Protein AF-A0A2V9GZA8-F1 (afdb_monomer_lite)

Foldseek 3Di:
DPDPPLVLVVLLVCPPAADEAEQDADPVRHGDPLVVVCVSNVSSCVSNVVSVRNVSYYYDYDDPPPPPDPPPDD

pLDDT: mean 74.37, std 15.86, range [36.25, 93.31]

Radius of gyration: 16.73 Å; chains: 1; bounding box: 31×50×36 Å

Sequence (74 aa):
MLKSYDLQDLLAALAPRDVWIVSSTDPLRHELPASEVKKEYRRALEAFSQEGAAQAIRIRDRRPVRTSLPSTAN

Secondary structure (DSSP, 8-state):
--S---HHHHHHTTTTS-EEEE--B-TTSPBPPHHHHHHHTHHHHHHHHHTT-GGGEEEEPPPP----------

Structure (mmCIF, N/CA/C/O backbone):
data_AF-A0A2V9GZA8-F1
#
_entry.id   AF-A0A2V9GZA8-F1
#
loop_
_atom_site.group_PDB
_atom_site.id
_atom_site.type_symbol
_atom_site.label_atom_id
_atom_site.label_alt_id
_atom_site.label_comp_id
_atom_site.label_asym_id
_atom_site.label_entity_id
_atom_site.label_seq_id
_atom_site.pdbx_PDB_ins_code
_atom_site.Cartn_x
_atom_site.Cartn_y
_atom_site.Cartn_z
_atom_site.occupancy
_atom_site.B_iso_or_equiv
_atom_site.auth_seq_id
_atom_site.auth_comp_id
_atom_site.auth_asym_id
_atom_site.auth_atom_id
_atom_site.pdbx_PDB_model_num
ATOM 1 N N . MET A 1 1 ? -10.565 12.399 -22.746 1.00 36.25 1 MET A N 1
ATOM 2 C CA . MET A 1 1 ? -9.132 12.283 -22.401 1.00 36.25 1 MET A CA 1
ATOM 3 C C . MET A 1 1 ? -9.051 11.381 -21.178 1.00 36.25 1 MET A C 1
ATOM 5 O O . MET A 1 1 ? -9.362 11.824 -20.088 1.00 36.25 1 MET A O 1
ATOM 9 N N . LEU A 1 2 ? -8.806 10.089 -21.399 1.00 41.81 2 LEU A N 1
ATOM 10 C CA . LEU A 1 2 ? -8.986 9.007 -20.421 1.00 41.81 2 LEU A CA 1
ATOM 11 C C . LEU A 1 2 ? -7.695 8.167 -20.385 1.00 41.81 2 LEU A C 1
ATOM 13 O O . LEU A 1 2 ? -7.696 6.999 -20.751 1.00 41.81 2 LEU A O 1
ATOM 17 N N . LYS A 1 3 ? -6.546 8.813 -20.138 1.00 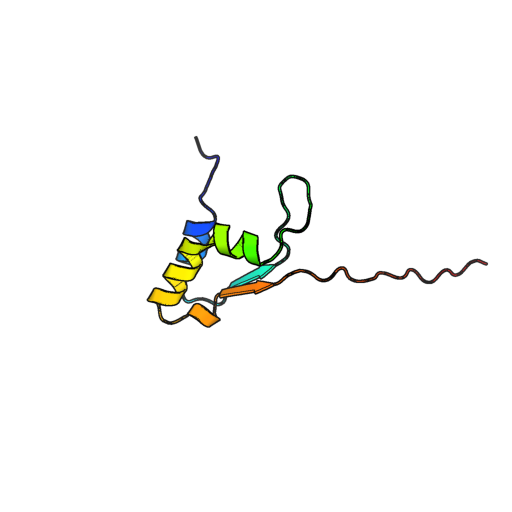39.66 3 LYS A N 1
ATOM 18 C CA . LYS A 1 3 ? -5.215 8.185 -20.299 1.00 39.66 3 LYS A CA 1
ATOM 19 C C . LYS A 1 3 ? -4.486 7.889 -18.990 1.00 39.66 3 LYS A C 1
ATOM 21 O O . LYS A 1 3 ? -3.435 7.266 -19.012 1.00 39.66 3 LYS A O 1
ATOM 26 N N . SER A 1 4 ? -5.065 8.280 -17.870 1.00 50.31 4 SER A N 1
ATOM 27 C CA . SER A 1 4 ? -4.484 8.088 -16.549 1.00 50.31 4 SER A CA 1
ATOM 28 C C . SER A 1 4 ? -5.640 8.024 -15.565 1.00 50.31 4 SER A C 1
ATOM 30 O O . SER A 1 4 ? -5.958 8.994 -14.889 1.00 50.31 4 SER A O 1
ATOM 32 N N . TYR A 1 5 ? -6.335 6.885 -15.541 1.00 53.69 5 TYR A N 1
ATOM 33 C CA . TYR A 1 5 ? -6.984 6.503 -14.294 1.00 53.69 5 TYR A CA 1
ATOM 34 C C . TYR A 1 5 ? -5.847 6.359 -13.292 1.00 53.69 5 TYR A C 1
ATOM 36 O O . TYR A 1 5 ? -4.979 5.508 -13.484 1.00 53.69 5 TYR A O 1
ATOM 44 N N . ASP A 1 6 ? -5.785 7.280 -12.334 1.00 70.94 6 ASP A N 1
ATOM 45 C CA . ASP A 1 6 ? -4.731 7.304 -11.334 1.00 70.94 6 ASP A CA 1
ATOM 46 C C . ASP A 1 6 ? -4.861 6.015 -10.522 1.00 70.94 6 ASP A C 1
ATOM 48 O O . ASP A 1 6 ? -5.789 5.828 -9.733 1.00 70.94 6 ASP A O 1
ATOM 52 N N . LEU A 1 7 ? -3.984 5.056 -10.814 1.00 76.00 7 LEU A N 1
ATOM 53 C CA . LEU A 1 7 ? -4.003 3.721 -10.225 1.00 76.00 7 LEU A CA 1
ATOM 54 C C . LEU A 1 7 ? -3.925 3.799 -8.689 1.00 76.00 7 LEU A C 1
ATOM 56 O O . LEU A 1 7 ? -4.389 2.895 -7.996 1.00 76.00 7 LEU A O 1
ATOM 60 N N . GLN A 1 8 ? -3.415 4.916 -8.160 1.00 79.81 8 GLN A N 1
ATOM 61 C CA . GLN A 1 8 ? -3.411 5.250 -6.741 1.00 79.81 8 GLN A CA 1
ATOM 62 C C . GLN A 1 8 ? -4.821 5.423 -6.170 1.00 79.81 8 GLN A C 1
ATOM 64 O O . GLN A 1 8 ? -5.109 4.855 -5.119 1.00 79.81 8 GLN A O 1
ATOM 69 N N . ASP A 1 9 ? -5.704 6.152 -6.854 1.00 82.81 9 ASP A N 1
ATOM 70 C CA . ASP A 1 9 ? -7.068 6.411 -6.378 1.00 82.81 9 ASP A CA 1
ATOM 71 C C . ASP A 1 9 ? -7.919 5.137 -6.433 1.00 82.81 9 ASP A C 1
ATOM 73 O O . ASP A 1 9 ? -8.718 4.870 -5.533 1.00 82.81 9 ASP A O 1
ATOM 77 N N . LEU A 1 10 ? -7.691 4.290 -7.446 1.00 83.56 10 LEU A N 1
ATOM 78 C CA . LEU A 1 10 ? -8.307 2.965 -7.506 1.00 83.56 10 LEU A CA 1
ATOM 79 C C . LEU A 1 10 ? -7.881 2.101 -6.315 1.00 83.56 10 LEU A C 1
ATOM 81 O O . LEU A 1 10 ? -8.728 1.475 -5.684 1.00 83.56 10 LEU A O 1
ATOM 85 N N . LEU A 1 11 ? -6.583 2.062 -6.001 1.00 86.31 11 LEU A N 1
ATOM 86 C CA . LEU A 1 11 ? -6.081 1.311 -4.851 1.00 86.31 11 LEU A CA 1
ATOM 87 C C . LEU A 1 11 ? -6.593 1.890 -3.531 1.00 86.31 11 LEU A C 1
ATOM 89 O O . LEU A 1 11 ? -6.981 1.122 -2.658 1.00 86.31 11 LEU A O 1
ATOM 93 N N . ALA A 1 12 ? -6.660 3.215 -3.392 1.00 86.50 12 ALA A N 1
ATOM 94 C CA . ALA A 1 12 ? -7.211 3.868 -2.207 1.00 86.50 12 ALA A CA 1
ATOM 95 C C . ALA A 1 12 ? -8.678 3.473 -1.966 1.00 86.50 12 ALA A C 1
ATOM 97 O O . ALA A 1 12 ? -9.047 3.148 -0.841 1.00 86.50 12 ALA A O 1
ATOM 98 N N . ALA A 1 13 ? -9.492 3.384 -3.025 1.00 89.00 13 ALA A N 1
ATOM 99 C CA . ALA A 1 13 ? -10.884 2.930 -2.945 1.00 89.00 13 ALA A CA 1
ATOM 100 C C . ALA A 1 13 ? -11.045 1.448 -2.533 1.00 89.00 13 ALA A C 1
ATOM 102 O O . ALA A 1 13 ? -12.158 0.974 -2.271 1.00 89.00 13 ALA A O 1
ATOM 103 N N . LEU A 1 14 ? -9.953 0.679 -2.493 1.00 89.75 14 LEU A N 1
ATOM 104 C CA . LEU A 1 14 ? -9.972 -0.680 -1.964 1.00 89.75 14 LEU A CA 1
ATOM 105 C C . LEU A 1 14 ? -9.845 -0.719 -0.444 1.00 89.75 14 LEU A C 1
ATOM 107 O O . LEU A 1 14 ? -10.257 -1.727 0.128 1.00 89.75 14 LEU A O 1
ATOM 111 N N . ALA A 1 15 ? -9.359 0.339 0.209 1.00 88.94 15 ALA A N 1
ATOM 112 C CA . ALA A 1 15 ? -9.271 0.380 1.663 1.00 88.94 15 ALA A CA 1
ATOM 113 C C . ALA A 1 15 ? -10.650 0.110 2.313 1.00 88.94 15 ALA A C 1
ATOM 115 O O . ALA A 1 15 ? -11.673 0.561 1.790 1.00 88.94 15 ALA A O 1
ATOM 116 N N . PRO A 1 16 ? -10.717 -0.655 3.421 1.00 90.25 16 PRO A N 1
ATOM 117 C CA . PRO A 1 16 ? -9.623 -1.338 4.124 1.00 90.25 16 PRO A CA 1
ATOM 118 C C . PRO A 1 16 ? -9.399 -2.803 3.675 1.00 90.25 16 PRO A C 1
ATOM 120 O O . PRO A 1 16 ? -8.825 -3.594 4.421 1.00 90.25 16 PRO A O 1
ATOM 123 N N . ARG A 1 17 ? -9.890 -3.216 2.498 1.00 91.56 17 ARG A N 1
ATOM 124 C CA . ARG A 1 17 ? -9.816 -4.615 2.027 1.00 91.56 17 ARG A CA 1
ATOM 125 C C . ARG A 1 17 ? -8.368 -5.049 1.774 1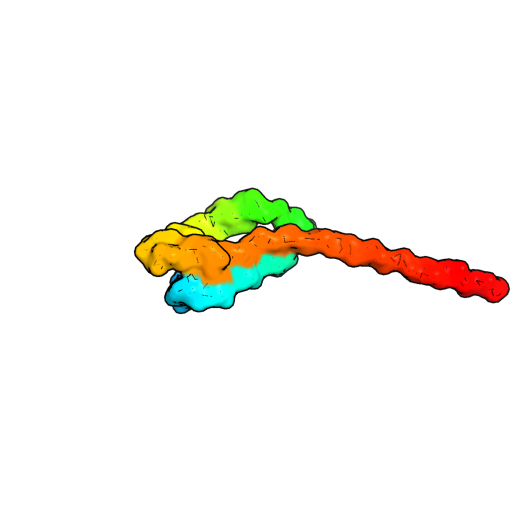.00 91.56 17 ARG A C 1
ATOM 127 O O . ARG A 1 17 ? -7.551 -4.245 1.343 1.00 91.56 17 ARG A O 1
ATOM 134 N N . ASP A 1 18 ? -8.069 -6.334 1.971 1.00 90.12 18 ASP A N 1
ATOM 135 C CA . ASP A 1 18 ? -6.736 -6.893 1.710 1.00 90.12 18 ASP A CA 1
ATOM 136 C C . ASP A 1 18 ? -6.338 -6.789 0.224 1.00 90.12 18 ASP A C 1
ATOM 138 O O . ASP A 1 18 ? -7.045 -7.274 -0.662 1.00 90.12 18 ASP A O 1
ATOM 142 N N . VAL A 1 19 ? -5.167 -6.201 -0.049 1.00 89.06 19 VAL A N 1
ATOM 143 C CA . VAL A 1 19 ? -4.627 -5.960 -1.397 1.00 89.06 19 VAL A CA 1
ATOM 144 C C . VAL A 1 19 ? -3.146 -6.320 -1.476 1.00 89.06 19 VAL A C 1
ATOM 146 O O . VAL A 1 19 ? -2.334 -5.967 -0.618 1.00 89.06 19 VAL A O 1
ATOM 149 N N . TRP A 1 20 ? -2.777 -7.022 -2.549 1.00 86.00 20 TRP A N 1
ATOM 150 C CA . TRP A 1 20 ? -1.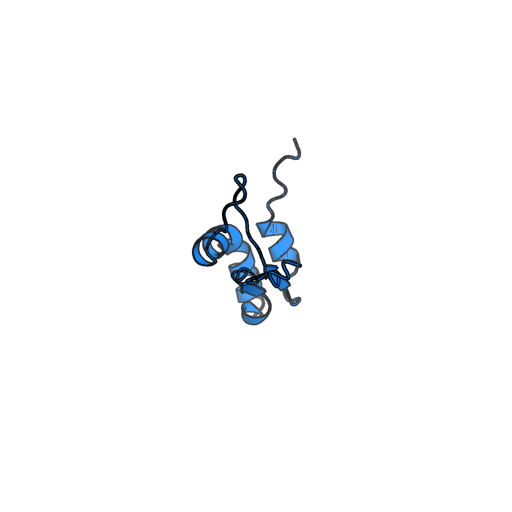401 -7.418 -2.837 1.00 86.00 20 TRP A CA 1
ATOM 151 C C . TRP A 1 20 ? -0.959 -6.813 -4.169 1.00 86.00 20 TRP A C 1
ATOM 153 O O . TRP A 1 20 ? -1.522 -7.124 -5.216 1.00 86.00 20 TRP A O 1
ATOM 163 N N . ILE A 1 21 ? 0.077 -5.980 -4.127 1.00 82.94 21 ILE A N 1
ATOM 164 C CA . ILE A 1 21 ? 0.754 -5.437 -5.304 1.00 82.94 21 ILE A CA 1
ATOM 165 C C . ILE A 1 21 ? 1.972 -6.323 -5.564 1.00 82.94 21 ILE A C 1
ATOM 167 O O . ILE A 1 21 ? 2.918 -6.366 -4.769 1.00 82.94 21 ILE A O 1
ATOM 171 N N . VAL A 1 22 ? 1.920 -7.070 -6.664 1.00 78.31 22 VAL A N 1
ATOM 172 C CA . VAL A 1 22 ? 2.965 -8.003 -7.097 1.00 78.31 22 VAL A CA 1
ATOM 173 C C . VAL A 1 22 ? 3.412 -7.653 -8.510 1.00 78.31 22 VAL A C 1
ATOM 175 O O . VAL A 1 22 ? 2.588 -7.308 -9.349 1.00 78.31 22 VAL A O 1
ATOM 178 N N . SER A 1 23 ? 4.702 -7.835 -8.801 1.00 62.62 23 SER A N 1
ATOM 179 C CA . SER A 1 23 ? 5.259 -7.708 -10.162 1.00 62.62 23 SER A CA 1
ATOM 180 C C . SER A 1 23 ? 5.051 -6.333 -10.811 1.00 62.62 23 SER A C 1
ATOM 182 O O . SER A 1 23 ? 4.594 -6.249 -11.949 1.00 62.62 23 SER A O 1
ATOM 184 N N . SER A 1 24 ? 5.386 -5.247 -10.115 1.00 63.28 24 SER A N 1
ATOM 185 C CA . SER A 1 24 ? 5.449 -3.941 -10.771 1.00 63.28 24 SER A CA 1
ATOM 186 C C . SER A 1 24 ? 6.599 -3.949 -11.773 1.00 63.28 24 SER A C 1
ATOM 188 O O . SER A 1 24 ? 7.761 -4.083 -11.395 1.00 63.28 24 SER A O 1
ATOM 190 N N . THR A 1 25 ? 6.268 -3.848 -13.053 1.00 61.31 25 THR A N 1
ATOM 191 C CA . THR A 1 25 ? 7.247 -3.655 -14.118 1.00 61.31 25 THR A 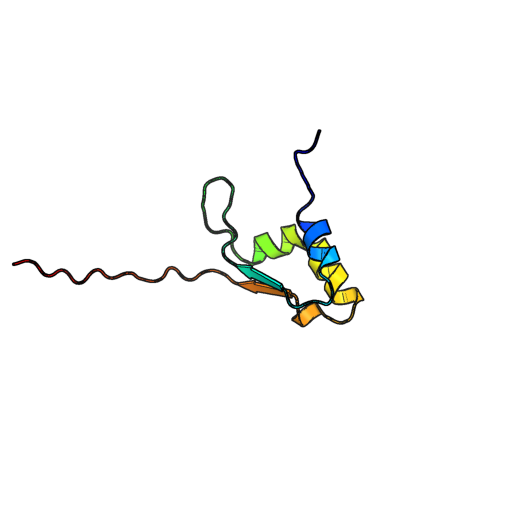CA 1
ATOM 192 C C . THR A 1 25 ? 7.142 -2.235 -14.635 1.00 61.31 25 THR A C 1
ATOM 194 O O . THR A 1 25 ? 6.030 -1.733 -14.808 1.00 61.31 25 THR A O 1
ATOM 197 N N . ASP A 1 26 ? 8.274 -1.602 -14.916 1.00 61.19 26 ASP A N 1
ATOM 198 C CA . ASP A 1 26 ? 8.281 -0.341 -15.645 1.00 61.19 26 ASP A CA 1
ATOM 199 C C . ASP A 1 26 ? 7.704 -0.542 -17.072 1.00 61.19 26 ASP A C 1
ATOM 201 O O . ASP A 1 26 ? 7.527 -1.679 -17.537 1.00 61.19 26 ASP A O 1
ATOM 205 N N . PRO A 1 27 ? 7.399 0.539 -17.810 1.00 58.41 27 PRO A N 1
ATOM 206 C CA . PRO A 1 27 ? 6.929 0.443 -19.195 1.00 58.41 27 PRO A CA 1
ATOM 207 C C . PRO A 1 27 ? 7.896 -0.275 -20.156 1.00 58.41 27 PRO A C 1
ATOM 209 O O . PRO A 1 27 ? 7.486 -0.682 -21.243 1.00 58.41 27 PRO A O 1
ATOM 212 N N . LEU A 1 28 ? 9.163 -0.445 -19.768 1.00 66.38 28 LEU A N 1
ATOM 213 C CA . LEU A 1 28 ? 10.203 -1.176 -20.496 1.00 66.38 28 LEU A CA 1
ATOM 214 C C . LEU A 1 28 ? 10.333 -2.641 -20.033 1.00 66.38 28 LEU A C 1
ATOM 216 O O . LEU A 1 28 ? 11.200 -3.361 -20.521 1.00 66.38 28 LEU A O 1
ATOM 220 N N . ARG A 1 29 ? 9.425 -3.106 -19.162 1.00 62.91 29 ARG A N 1
ATOM 221 C CA . ARG A 1 29 ? 9.376 -4.445 -18.551 1.00 62.91 29 ARG A CA 1
ATOM 222 C C . ARG A 1 29 ? 10.516 -4.759 -17.578 1.00 62.91 29 ARG A C 1
ATOM 224 O O . ARG A 1 29 ? 10.716 -5.930 -17.254 1.00 62.91 29 ARG A O 1
ATOM 231 N N . HIS A 1 30 ? 11.229 -3.761 -17.070 1.00 66.38 30 HIS A N 1
ATOM 232 C CA . HIS A 1 30 ? 12.152 -3.965 -15.958 1.00 66.38 30 HIS A CA 1
ATOM 233 C C . HIS A 1 30 ? 11.384 -4.080 -14.647 1.00 66.38 30 HIS A C 1
ATOM 235 O O . HIS A 1 30 ? 10.411 -3.363 -14.422 1.00 66.38 30 HIS A O 1
ATOM 241 N N . GLU A 1 31 ? 11.821 -4.977 -13.768 1.00 67.44 31 GLU A N 1
ATOM 242 C CA . GLU A 1 31 ? 11.262 -5.067 -12.421 1.00 67.44 31 GLU A CA 1
ATOM 243 C C . GLU A 1 31 ? 11.528 -3.759 -11.667 1.00 67.44 31 GLU A C 1
ATOM 245 O O . GLU A 1 31 ? 12.673 -3.323 -11.530 1.00 67.44 31 GLU A O 1
ATOM 250 N N . LEU A 1 32 ? 10.457 -3.127 -11.185 1.00 69.44 32 LEU A N 1
ATOM 251 C CA . LEU A 1 32 ? 10.563 -1.978 -10.300 1.00 69.44 32 LEU A CA 1
ATOM 252 C C . LEU A 1 32 ? 10.760 -2.485 -8.872 1.00 69.44 32 LEU A C 1
ATOM 254 O O . LEU A 1 32 ? 9.951 -3.287 -8.395 1.00 69.44 32 LEU A O 1
ATOM 258 N N . PRO A 1 33 ? 11.788 -2.004 -8.157 1.00 74.56 33 PRO A N 1
ATOM 259 C CA . PRO A 1 33 ? 11.972 -2.371 -6.764 1.00 74.56 33 PRO A CA 1
ATOM 260 C C . PRO A 1 33 ? 10.796 -1.853 -5.931 1.00 74.56 33 PRO A C 1
ATOM 262 O O . PRO A 1 33 ? 10.298 -0.744 -6.153 1.00 74.56 33 PRO A O 1
ATOM 265 N N . ALA A 1 34 ? 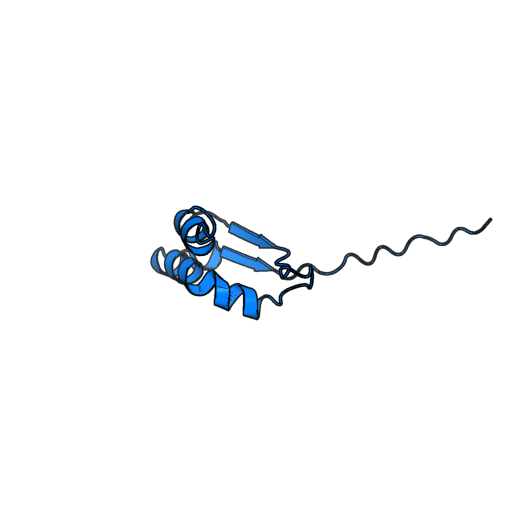10.393 -2.612 -4.910 1.00 75.31 34 ALA A N 1
ATOM 266 C CA . ALA A 1 34 ? 9.295 -2.251 -4.013 1.00 75.31 34 ALA A CA 1
ATOM 267 C C . ALA A 1 34 ? 9.392 -0.830 -3.421 1.00 75.31 34 ALA A C 1
ATOM 269 O O . ALA A 1 34 ? 8.371 -0.246 -3.060 1.00 75.31 34 ALA A O 1
ATOM 270 N N . SER A 1 35 ? 10.593 -0.255 -3.301 1.00 77.62 35 SER A N 1
ATOM 271 C CA . SER A 1 35 ? 10.790 1.131 -2.861 1.00 77.62 35 SER A CA 1
ATOM 272 C C . SER A 1 35 ? 10.216 2.163 -3.833 1.00 77.62 35 SER A C 1
ATOM 274 O O . SER A 1 35 ? 9.635 3.147 -3.383 1.00 77.62 35 SER A O 1
ATOM 276 N N . GLU A 1 36 ? 10.350 1.945 -5.140 1.00 77.25 36 GLU A N 1
ATOM 277 C CA . GLU A 1 36 ? 9.812 2.847 -6.166 1.00 77.25 36 GLU A CA 1
ATOM 278 C C . GLU A 1 36 ? 8.294 2.698 -6.268 1.00 77.25 36 GLU A C 1
ATOM 280 O O . GLU A 1 36 ? 7.567 3.687 -6.257 1.00 77.25 36 GLU A O 1
ATOM 285 N N . VAL A 1 37 ? 7.804 1.461 -6.186 1.00 79.56 37 VAL A N 1
ATOM 286 C CA . VAL A 1 37 ? 6.370 1.146 -6.116 1.00 79.56 37 VAL A CA 1
ATOM 287 C C . VAL A 1 37 ? 5.711 1.827 -4.910 1.00 79.56 37 VAL A C 1
ATOM 289 O O . VAL A 1 37 ? 4.636 2.408 -5.021 1.00 79.56 37 VAL A O 1
ATOM 292 N N . LYS A 1 38 ? 6.369 1.832 -3.744 1.00 83.50 38 LYS A N 1
ATOM 293 C CA . LYS A 1 38 ? 5.879 2.552 -2.556 1.00 83.50 38 LYS A CA 1
ATOM 294 C C . LYS A 1 38 ? 5.793 4.063 -2.763 1.00 83.50 38 LYS A C 1
ATOM 296 O O . LYS A 1 38 ? 4.878 4.680 -2.224 1.00 83.50 38 LYS A O 1
ATOM 301 N N . LYS A 1 39 ?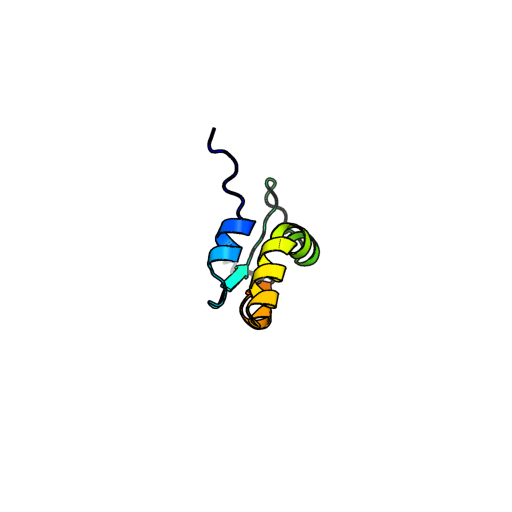 6.740 4.663 -3.493 1.00 82.75 39 LYS A N 1
ATOM 302 C CA . LYS A 1 39 ? 6.697 6.099 -3.809 1.00 82.75 39 LYS A CA 1
ATOM 303 C C . LYS A 1 39 ? 5.519 6.409 -4.720 1.00 82.75 39 LYS A C 1
ATOM 305 O O . LYS A 1 39 ? 4.797 7.366 -4.456 1.00 82.75 39 LYS A O 1
ATOM 310 N N . GLU A 1 40 ? 5.320 5.583 -5.742 1.00 81.38 40 GLU A N 1
ATOM 311 C CA . GLU A 1 40 ? 4.217 5.725 -6.687 1.00 81.38 40 GLU A CA 1
ATOM 312 C C . GLU A 1 40 ? 2.862 5.570 -5.988 1.00 81.38 40 GLU A C 1
ATOM 314 O O . GLU A 1 40 ? 1.992 6.408 -6.164 1.00 81.38 40 GLU A O 1
ATOM 319 N N . TYR A 1 41 ? 2.697 4.593 -5.093 1.00 84.12 41 TYR A N 1
ATOM 320 C CA . TYR A 1 41 ? 1.424 4.349 -4.398 1.00 84.12 41 TYR A CA 1
ATOM 321 C C . TYR A 1 41 ? 1.286 5.025 -3.033 1.00 84.12 41 TYR A C 1
ATOM 323 O O . TYR A 1 41 ? 0.440 4.618 -2.234 1.00 84.12 41 TYR A O 1
ATOM 331 N N . ARG A 1 42 ? 2.075 6.065 -2.738 1.00 87.06 42 ARG A N 1
ATOM 332 C CA . ARG A 1 42 ? 2.085 6.700 -1.409 1.00 87.06 42 ARG A CA 1
ATOM 333 C C . ARG A 1 42 ? 0.688 7.129 -0.945 1.00 87.06 42 ARG A C 1
ATOM 335 O O . ARG A 1 42 ? 0.334 6.853 0.195 1.00 87.06 42 ARG A O 1
ATOM 342 N N . ARG A 1 43 ? -0.120 7.730 -1.827 1.00 85.94 43 ARG A N 1
ATOM 343 C CA . ARG A 1 43 ? -1.491 8.161 -1.490 1.00 85.94 43 ARG A CA 1
ATOM 344 C C . ARG A 1 43 ? -2.403 6.996 -1.103 1.00 85.94 43 ARG A C 1
ATOM 346 O O . ARG A 1 43 ? -3.174 7.109 -0.158 1.00 85.94 43 ARG A O 1
ATOM 353 N N . ALA A 1 44 ? -2.283 5.861 -1.789 1.00 87.06 44 ALA A N 1
ATOM 354 C CA . ALA A 1 44 ? -3.036 4.663 -1.435 1.00 87.06 44 ALA A CA 1
ATOM 355 C C . ALA A 1 44 ? -2.586 4.114 -0.072 1.00 87.06 44 ALA A C 1
ATOM 357 O O . ALA A 1 44 ? -3.421 3.778 0.760 1.00 87.06 44 ALA A O 1
ATOM 358 N N . LEU A 1 45 ? -1.276 4.081 0.200 1.00 90.06 45 LEU A N 1
ATOM 359 C CA . LEU A 1 45 ? -0.754 3.657 1.506 1.00 90.06 45 LEU A CA 1
ATOM 360 C C . LEU A 1 45 ? -1.258 4.559 2.645 1.00 90.06 45 LEU A C 1
ATOM 362 O O . LEU A 1 45 ? -1.598 4.060 3.717 1.00 90.06 45 LEU A O 1
ATOM 366 N N . GLU A 1 46 ? -1.339 5.870 2.408 1.00 91.62 46 GLU A N 1
ATOM 367 C CA . GLU A 1 46 ? -1.903 6.838 3.355 1.00 91.62 46 GLU A CA 1
ATOM 368 C C . GLU A 1 46 ? -3.389 6.569 3.627 1.00 91.62 46 GLU A C 1
ATOM 370 O O . GLU A 1 46 ? -3.779 6.542 4.792 1.00 91.62 46 GLU A O 1
ATOM 375 N N . ALA A 1 47 ? -4.198 6.281 2.601 1.00 91.25 47 ALA A N 1
ATOM 376 C CA . ALA A 1 47 ? -5.612 5.933 2.776 1.00 91.25 47 ALA A CA 1
ATOM 377 C C . ALA A 1 47 ? -5.795 4.670 3.639 1.00 91.25 47 ALA A C 1
ATOM 379 O O . ALA A 1 47 ? -6.571 4.665 4.591 1.00 91.25 47 ALA A O 1
ATOM 380 N N . PHE A 1 48 ? -5.009 3.619 3.388 1.00 93.25 48 PHE A N 1
ATOM 381 C CA . PHE A 1 48 ? -5.009 2.421 4.235 1.00 93.25 48 PHE A CA 1
ATOM 382 C C . PHE A 1 48 ? -4.568 2.719 5.672 1.00 93.25 48 PHE A C 1
ATOM 384 O O . PHE A 1 48 ? -5.100 2.136 6.615 1.00 93.25 48 PHE A O 1
ATOM 391 N N . SER A 1 49 ? -3.600 3.620 5.858 1.00 92.06 49 SER A N 1
ATOM 392 C CA . SER A 1 49 ? -3.166 4.042 7.190 1.00 92.06 49 SER A CA 1
ATOM 393 C C . SER A 1 49 ? -4.246 4.828 7.935 1.00 92.06 49 SER A C 1
ATOM 395 O O . SER A 1 49 ? -4.382 4.643 9.142 1.00 92.06 49 SER A O 1
ATOM 397 N N . GLN A 1 50 ? -4.991 5.698 7.248 1.00 93.25 50 GLN A N 1
ATOM 398 C CA . GLN A 1 50 ? -6.075 6.491 7.840 1.00 93.25 50 GLN A CA 1
ATOM 399 C C . GLN A 1 50 ? -7.224 5.604 8.329 1.00 93.25 50 GLN A C 1
ATOM 401 O O . GLN A 1 50 ? -7.781 5.856 9.392 1.00 93.25 50 GLN A O 1
ATOM 406 N N . GLU A 1 51 ? -7.492 4.510 7.617 1.00 90.81 51 GLU A N 1
ATOM 407 C CA . GLU A 1 51 ? -8.482 3.495 7.997 1.00 90.81 51 GLU A CA 1
ATOM 408 C C . GLU A 1 51 ? -7.950 2.468 9.025 1.00 90.81 51 GLU A C 1
ATOM 410 O O . GLU A 1 51 ? -8.610 1.473 9.320 1.00 90.81 51 GLU A O 1
ATOM 415 N N . GLY A 1 52 ? -6.731 2.645 9.560 1.00 90.94 52 GLY A N 1
ATOM 416 C CA . GLY A 1 52 ? -6.123 1.711 10.522 1.00 90.94 52 GLY A CA 1
ATOM 417 C C . GLY A 1 52 ? -5.758 0.335 9.938 1.00 90.94 52 GLY A C 1
ATOM 418 O O . GLY A 1 52 ? -5.503 -0.616 10.679 1.00 90.94 52 GLY A O 1
ATOM 419 N N . ALA A 1 53 ? -5.710 0.223 8.609 1.00 93.31 53 ALA A N 1
ATOM 420 C CA . ALA A 1 53 ? -5.535 -1.013 7.853 1.00 93.31 53 ALA A CA 1
ATOM 421 C C . ALA A 1 53 ? -4.201 -1.063 7.086 1.00 93.31 53 ALA A C 1
ATOM 423 O O . ALA A 1 53 ? -4.093 -1.739 6.065 1.00 93.31 53 ALA A O 1
ATOM 424 N N . ALA A 1 54 ? -3.149 -0.386 7.558 1.00 90.69 54 ALA A N 1
ATOM 425 C CA . ALA A 1 54 ? -1.847 -0.328 6.877 1.00 90.69 54 ALA A CA 1
ATOM 426 C C . ALA A 1 54 ? -1.259 -1.716 6.525 1.00 90.69 54 ALA A C 1
ATOM 428 O O . ALA A 1 54 ? -0.571 -1.873 5.520 1.00 90.69 54 ALA A O 1
ATOM 429 N N . GLN A 1 55 ? -1.557 -2.743 7.324 1.00 89.81 55 GLN A N 1
ATOM 430 C CA . GLN A 1 55 ? -1.143 -4.135 7.119 1.00 89.81 55 GLN A CA 1
ATOM 431 C C . GLN A 1 55 ? -1.915 -4.893 6.019 1.00 89.81 55 GLN A C 1
ATOM 433 O O . GLN A 1 55 ? -1.480 -5.985 5.617 1.00 89.81 55 GLN A O 1
ATOM 438 N N . ALA A 1 56 ? -3.050 -4.348 5.568 1.00 90.38 56 ALA A N 1
ATOM 439 C CA . ALA A 1 56 ? -3.915 -4.934 4.545 1.00 90.38 56 ALA A CA 1
ATOM 440 C C . ALA A 1 56 ? -3.395 -4.666 3.124 1.00 90.38 56 ALA A C 1
ATOM 442 O O . ALA A 1 56 ? -3.695 -5.427 2.210 1.00 90.38 56 ALA A O 1
ATOM 443 N N . ILE A 1 57 ? -2.541 -3.654 2.932 1.00 90.62 57 ILE A N 1
ATOM 444 C CA . ILE A 1 57 ? -1.850 -3.396 1.663 1.00 90.62 57 ILE A CA 1
ATOM 445 C C . ILE A 1 57 ? -0.405 -3.906 1.713 1.00 90.62 57 ILE A C 1
ATOM 447 O O . ILE A 1 57 ? 0.384 -3.550 2.589 1.00 90.62 57 ILE A O 1
ATOM 451 N N . ARG A 1 58 ? -0.033 -4.778 0.768 1.00 88.44 58 ARG A N 1
ATOM 452 C CA . ARG A 1 58 ? 1.299 -5.406 0.722 1.00 88.44 58 ARG A CA 1
ATOM 453 C C . ARG A 1 58 ? 1.927 -5.266 -0.653 1.00 88.44 58 ARG A C 1
ATOM 455 O O . ARG A 1 58 ? 1.336 -5.672 -1.645 1.00 88.44 58 ARG A O 1
ATOM 462 N N . ILE A 1 59 ? 3.159 -4.767 -0.693 1.00 85.06 59 ILE A N 1
ATOM 463 C CA . ILE A 1 59 ? 3.976 -4.677 -1.911 1.00 85.06 59 ILE A CA 1
ATOM 464 C C . ILE A 1 59 ? 5.077 -5.736 -1.823 1.00 85.06 59 ILE A C 1
ATOM 466 O O . ILE A 1 59 ? 5.809 -5.786 -0.828 1.00 85.06 59 ILE A O 1
ATOM 470 N N . ARG A 1 60 ? 5.177 -6.607 -2.831 1.00 81.06 60 ARG A N 1
ATOM 471 C CA . ARG A 1 60 ? 6.164 -7.696 -2.885 1.00 81.06 60 ARG A CA 1
ATOM 472 C C . ARG A 1 60 ? 6.929 -7.683 -4.203 1.00 81.06 60 ARG A C 1
ATOM 474 O O . ARG A 1 60 ? 6.322 -7.683 -5.272 1.00 81.06 60 ARG A O 1
ATOM 481 N N . ASP A 1 61 ? 8.250 -7.794 -4.101 1.00 70.94 61 ASP A N 1
ATOM 482 C CA . ASP A 1 61 ? 9.104 -8.093 -5.246 1.00 70.94 61 ASP A CA 1
ATOM 483 C C . ASP A 1 61 ? 8.850 -9.536 -5.704 1.00 70.94 61 ASP A C 1
ATOM 485 O O . ASP A 1 61 ? 8.797 -10.473 -4.893 1.00 70.94 61 ASP A O 1
ATOM 489 N N . ARG A 1 62 ? 8.680 -9.732 -7.013 1.00 64.00 62 ARG A N 1
ATOM 490 C CA . ARG A 1 62 ? 8.632 -11.075 -7.587 1.00 64.00 62 ARG A CA 1
ATOM 491 C C . ARG A 1 62 ? 10.060 -11.604 -7.608 1.00 64.00 62 ARG A C 1
ATOM 493 O O . ARG A 1 62 ? 10.925 -11.032 -8.246 1.00 64.00 62 ARG A O 1
ATOM 500 N N . ARG A 1 63 ? 10.325 -12.717 -6.922 1.00 59.12 63 ARG A N 1
ATOM 501 C CA . ARG A 1 63 ? 11.579 -13.447 -7.148 1.00 59.12 63 ARG A CA 1
ATOM 502 C C . ARG A 1 63 ? 11.462 -14.178 -8.488 1.00 59.12 63 ARG A C 1
ATOM 504 O O . ARG A 1 63 ? 10.452 -14.867 -8.682 1.00 59.12 63 ARG A O 1
ATOM 511 N N . PRO A 1 64 ? 12.445 -14.076 -9.399 1.00 55.94 64 PRO A N 1
ATOM 512 C CA . PRO A 1 64 ? 12.435 -14.890 -10.600 1.00 55.94 64 PRO A CA 1
ATOM 513 C C . PRO A 1 64 ? 12.454 -16.360 -10.176 1.00 55.94 64 PRO A C 1
ATOM 515 O O . PRO A 1 64 ? 13.350 -16.816 -9.464 1.00 55.94 64 PRO A O 1
ATOM 518 N N . VAL A 1 65 ? 11.428 -17.108 -10.583 1.00 52.84 65 VAL A N 1
ATOM 519 C CA . VAL A 1 65 ? 11.435 -18.565 -10.461 1.00 52.84 65 VAL A CA 1
ATOM 520 C C . VAL A 1 65 ? 12.550 -19.049 -11.377 1.00 52.84 65 VAL A C 1
ATOM 522 O O . VAL A 1 65 ? 12.437 -18.961 -12.600 1.00 52.84 65 VAL A O 1
ATOM 525 N N . ARG A 1 66 ? 13.656 -19.516 -10.786 1.00 46.25 66 ARG A N 1
ATOM 526 C CA . ARG A 1 66 ? 14.743 -20.175 -11.512 1.00 46.25 66 ARG A CA 1
ATOM 527 C C . ARG A 1 66 ? 14.165 -21.429 -12.156 1.00 46.25 66 ARG A C 1
ATOM 529 O O . ARG A 1 66 ? 14.092 -22.480 -11.532 1.00 46.25 66 ARG A O 1
ATOM 536 N N . THR A 1 67 ? 13.728 -21.302 -13.401 1.00 49.94 67 THR A N 1
ATOM 537 C CA . THR A 1 67 ? 13.293 -22.440 -14.204 1.00 49.94 67 THR A CA 1
ATOM 538 C C . THR A 1 67 ? 14.561 -23.062 -14.771 1.00 49.94 67 THR A C 1
ATOM 540 O O . THR A 1 67 ? 14.976 -22.752 -15.882 1.00 49.94 67 THR A O 1
ATOM 543 N N . SER A 1 68 ? 15.263 -23.867 -13.970 1.00 49.78 68 SER A N 1
ATOM 544 C CA . SER A 1 68 ? 16.290 -24.749 -14.520 1.00 49.78 68 SER A CA 1
ATOM 545 C C . SER A 1 68 ? 15.566 -25.839 -15.304 1.00 49.78 68 SER A C 1
ATOM 547 O O . SER A 1 68 ? 15.042 -26.779 -14.710 1.00 49.78 68 SER A O 1
ATOM 549 N N . LEU A 1 69 ? 15.488 -25.679 -16.626 1.00 57.19 69 LEU A N 1
ATOM 550 C CA . LEU A 1 69 ? 15.130 -26.768 -17.531 1.00 57.19 69 LEU A CA 1
ATOM 551 C C . LEU A 1 69 ? 16.112 -27.928 -17.281 1.00 57.19 69 LEU A C 1
ATOM 553 O O . LEU A 1 69 ? 17.324 -27.691 -17.313 1.00 57.19 69 LEU A O 1
ATOM 557 N N . PRO A 1 70 ? 15.646 -29.158 -17.003 1.00 47.81 70 PRO A N 1
ATOM 558 C CA . PRO A 1 70 ? 16.537 -30.303 -16.961 1.00 47.81 70 PRO A CA 1
ATOM 559 C C . PRO A 1 70 ? 17.072 -30.531 -18.378 1.00 47.81 70 PRO A C 1
ATOM 561 O O . PRO A 1 70 ? 16.326 -30.887 -19.291 1.00 47.81 70 PRO A O 1
ATOM 564 N N . SER A 1 71 ? 18.370 -30.281 -18.565 1.00 56.88 71 SER A N 1
ATOM 565 C CA . SER A 1 71 ? 19.103 -30.687 -19.762 1.00 56.88 71 SER A CA 1
ATOM 566 C C . SER A 1 71 ? 19.108 -32.209 -19.816 1.00 56.88 71 SER A C 1
ATOM 568 O O . SER A 1 71 ? 19.977 -32.855 -19.235 1.00 56.88 71 SER A O 1
ATOM 570 N N . THR A 1 72 ? 18.124 -32.773 -20.504 1.00 58.09 72 THR A N 1
ATOM 571 C CA . THR A 1 72 ? 18.141 -34.174 -20.914 1.00 58.09 72 THR A CA 1
ATOM 572 C C . THR A 1 72 ? 18.547 -34.157 -22.381 1.00 58.09 72 THR A C 1
ATOM 574 O O . THR A 1 72 ? 17.715 -33.954 -23.261 1.00 58.09 72 THR A O 1
ATOM 577 N N . ALA A 1 73 ? 19.855 -34.235 -22.624 1.00 59.53 73 ALA A N 1
ATOM 578 C CA . ALA A 1 73 ? 20.388 -34.550 -23.939 1.00 59.53 73 ALA A CA 1
ATOM 579 C C . ALA A 1 73 ? 20.430 -36.079 -24.045 1.00 59.53 73 ALA A C 1
ATOM 581 O O . ALA A 1 73 ? 21.064 -36.731 -23.213 1.00 59.53 73 ALA A O 1
ATOM 582 N N . ASN A 1 74 ? 19.672 -36.602 -25.010 1.00 53.69 74 ASN A N 1
ATOM 583 C CA . ASN A 1 74 ? 19.813 -37.957 -25.544 1.00 53.69 74 ASN A CA 1
ATOM 584 C C . ASN A 1 74 ? 21.136 -38.102 -26.297 1.00 53.69 74 ASN A C 1
ATOM 586 O O . ASN A 1 74 ? 21.565 -37.092 -26.904 1.00 53.69 74 ASN A O 1
#